Protein AF-A0A7J8R7Q1-F1 (afdb_monomer_lite)

InterPro domains:
  IPR034574 Succinate dehydrogenase subunit 6, mitochondrial [PTHR36708] (1-175)

pLDDT: mean 72.62, std 10.63, range [47.5, 90.56]

Structure (mmCIF, N/CA/C/O backbone):
data_AF-A0A7J8R7Q1-F1
#
_entry.id   AF-A0A7J8R7Q1-F1
#
loop_
_atom_site.group_PDB
_atom_site.id
_atom_site.type_symbol
_atom_site.label_atom_id
_atom_site.label_alt_id
_atom_site.label_comp_id
_atom_site.label_asym_id
_atom_site.label_entity_id
_atom_site.label_seq_id
_atom_site.pdbx_PDB_ins_code
_atom_site.Cartn_x
_atom_site.Cartn_y
_atom_site.Cartn_z
_atom_site.occupancy
_atom_site.B_iso_or_equiv
_atom_site.auth_seq_id
_atom_site.auth_comp_id
_atom_site.auth_asym_id
_atom_site.auth_atom_id
_atom_site.pdbx_PDB_model_num
ATOM 1 N N . MET A 1 1 ? -35.774 -43.348 8.602 1.00 51.72 1 MET A N 1
ATOM 2 C CA . MET A 1 1 ? -35.266 -42.886 9.917 1.00 51.72 1 MET A CA 1
ATOM 3 C C . MET A 1 1 ? -34.256 -41.726 9.792 1.00 51.72 1 MET A C 1
ATOM 5 O O . MET A 1 1 ? -33.633 -41.376 10.780 1.00 51.72 1 MET A O 1
ATOM 9 N N . GLU A 1 2 ? -34.136 -41.058 8.635 1.00 57.59 2 GLU A N 1
ATOM 10 C CA . GLU A 1 2 ? -33.086 -40.045 8.367 1.00 57.59 2 GLU A CA 1
ATOM 11 C C . GLU A 1 2 ? -33.438 -38.591 8.732 1.00 57.59 2 GLU A C 1
ATOM 13 O O . GLU A 1 2 ? -32.585 -37.707 8.655 1.00 57.59 2 GLU A O 1
ATOM 18 N N . ASP A 1 3 ? -34.674 -38.312 9.145 1.00 67.81 3 ASP A N 1
ATOM 19 C CA . ASP A 1 3 ? -35.161 -36.930 9.213 1.00 67.81 3 ASP A CA 1
ATOM 20 C C . ASP A 1 3 ? -34.765 -36.197 10.517 1.00 67.81 3 ASP A C 1
ATOM 22 O O . ASP A 1 3 ? -34.459 -35.006 10.492 1.00 67.81 3 ASP A O 1
ATOM 26 N N . SER A 1 4 ? -34.683 -36.884 11.669 1.00 70.69 4 SER A N 1
ATOM 27 C CA . SER A 1 4 ? -34.340 -36.208 12.939 1.00 70.69 4 SER A CA 1
ATOM 28 C C . SER A 1 4 ? -32.844 -35.896 13.079 1.00 70.69 4 SER A C 1
ATOM 30 O O . SER A 1 4 ? -32.490 -34.809 13.536 1.00 70.69 4 SER A O 1
ATOM 32 N N . SER A 1 5 ? -31.968 -36.812 12.648 1.00 77.00 5 SER A N 1
ATOM 33 C CA . SER A 1 5 ? -30.509 -36.646 12.731 1.00 77.00 5 SER A CA 1
ATOM 34 C C . SER A 1 5 ? -29.986 -35.602 11.741 1.00 77.00 5 SER A C 1
ATOM 36 O O . SER A 1 5 ? -29.078 -34.842 12.064 1.00 77.00 5 SER A O 1
ATOM 38 N N . SER A 1 6 ? -30.573 -35.523 10.544 1.00 79.19 6 SER A N 1
ATOM 39 C CA . SER A 1 6 ? -30.182 -34.526 9.540 1.00 79.19 6 SER A CA 1
ATOM 40 C C . SER A 1 6 ? -30.611 -33.119 9.962 1.00 79.19 6 SER A C 1
ATOM 42 O O . SER A 1 6 ? -29.835 -32.173 9.852 1.00 79.19 6 SER A O 1
ATOM 44 N N . LYS A 1 7 ? -31.816 -32.977 10.537 1.00 75.06 7 LYS A N 1
ATOM 45 C CA . LYS A 1 7 ? -32.300 -31.704 11.097 1.00 75.06 7 LYS A CA 1
ATOM 46 C C . LYS A 1 7 ? -31.445 -31.213 12.267 1.00 75.06 7 LYS A C 1
ATOM 48 O O . LYS A 1 7 ? -31.207 -30.011 12.362 1.00 75.06 7 LYS A O 1
ATOM 53 N N . SER A 1 8 ? -30.972 -32.102 13.146 1.00 82.62 8 SER A N 1
ATOM 54 C CA . SER A 1 8 ? -30.104 -31.704 14.264 1.00 82.62 8 SER A CA 1
ATOM 55 C C . SER A 1 8 ? -28.700 -31.307 13.799 1.00 82.62 8 SER A C 1
ATOM 57 O O . SER A 1 8 ? -28.178 -30.299 14.272 1.00 82.62 8 SER A O 1
ATOM 59 N N . PHE A 1 9 ? -28.127 -32.029 12.829 1.00 87.50 9 PHE A N 1
ATOM 60 C CA . PHE A 1 9 ? -26.830 -31.699 12.235 1.00 87.50 9 PHE A CA 1
ATOM 61 C C . PHE A 1 9 ? -26.856 -30.347 11.510 1.00 87.50 9 PHE A C 1
ATOM 63 O O . PHE A 1 9 ? -26.027 -29.491 11.797 1.00 87.50 9 PHE A O 1
ATOM 70 N N . LEU A 1 10 ? -27.848 -30.106 10.641 1.00 87.50 10 LEU A N 1
ATOM 71 C CA . LEU A 1 10 ? -27.980 -28.837 9.913 1.00 87.50 10 LEU A CA 1
ATOM 72 C C . LEU A 1 10 ? -28.167 -27.644 10.850 1.00 87.50 10 LEU A C 1
ATOM 74 O O . LEU A 1 10 ? -27.604 -26.579 10.616 1.00 87.50 10 LEU A O 1
ATOM 78 N N . ARG A 1 11 ? -28.940 -27.821 11.924 1.00 88.75 11 ARG A N 1
ATOM 79 C CA . ARG A 1 11 ? -29.175 -26.768 12.914 1.00 88.75 11 ARG A CA 1
ATOM 80 C C . ARG A 1 11 ? -27.900 -26.435 13.684 1.00 88.75 11 ARG A C 1
ATOM 82 O O . ARG A 1 11 ? -27.566 -25.263 13.795 1.00 88.75 11 ARG A O 1
ATOM 89 N N . LYS A 1 12 ? -27.146 -27.455 14.101 1.00 90.56 12 LYS A N 1
ATOM 90 C CA . LYS A 1 12 ? -25.839 -27.277 14.742 1.00 90.56 12 LYS A CA 1
ATOM 91 C C . LYS A 1 12 ? -24.834 -26.588 13.811 1.00 90.56 12 LYS A C 1
ATOM 93 O O . LYS A 1 12 ? -24.205 -25.619 14.215 1.00 90.56 12 LYS A O 1
ATOM 98 N N . GLN A 1 13 ? -24.740 -27.025 12.555 1.00 86.44 13 GLN A N 1
ATOM 99 C CA . GLN A 1 13 ? -23.831 -26.429 11.573 1.00 86.44 13 GLN A CA 1
ATOM 100 C C . GLN A 1 13 ? -24.199 -24.973 11.254 1.00 86.44 13 GLN A C 1
ATOM 102 O O . GLN A 1 13 ? -23.323 -24.138 11.052 1.00 86.44 13 GLN A O 1
ATOM 107 N N . TRP A 1 14 ? -25.497 -24.661 11.225 1.00 88.00 14 TRP A N 1
ATOM 108 C CA . TRP A 1 14 ? -26.000 -23.302 11.039 1.00 88.00 14 TRP A CA 1
ATOM 109 C C . TRP A 1 14 ? -25.725 -22.403 12.249 1.00 88.00 14 TRP A C 1
ATOM 111 O O . TRP A 1 14 ? -25.421 -21.224 12.076 1.00 88.00 14 TRP A O 1
ATOM 121 N N . ASP A 1 15 ? -25.810 -22.941 13.465 1.00 90.38 15 ASP A N 1
ATOM 122 C CA . ASP A 1 15 ? -25.475 -22.218 14.693 1.00 90.38 15 ASP A CA 1
ATOM 123 C C . ASP A 1 15 ? -23.968 -21.907 14.768 1.00 90.38 15 ASP A C 1
ATOM 125 O O . ASP A 1 15 ? -23.608 -20.746 14.950 1.00 90.38 15 ASP A O 1
ATOM 129 N N . GLU A 1 16 ? -23.099 -22.882 14.476 1.00 87.75 16 GLU A N 1
ATOM 130 C CA . GLU A 1 16 ? -21.640 -22.683 14.381 1.00 87.75 16 GLU A CA 1
ATOM 131 C C . GLU A 1 16 ? -21.256 -21.700 13.261 1.00 87.75 16 GLU A C 1
ATOM 133 O O . GLU A 1 16 ? -20.371 -20.863 13.430 1.00 87.75 16 GLU A O 1
ATOM 138 N N . TYR A 1 17 ? -21.944 -21.756 12.115 1.00 78.38 17 TYR A N 1
ATOM 139 C CA . TYR A 1 17 ? -21.741 -20.807 11.019 1.00 78.38 17 TYR A CA 1
ATOM 140 C C . TYR A 1 17 ? -22.117 -19.384 11.444 1.00 78.38 17 TYR A C 1
ATOM 142 O O . TYR A 1 17 ? -21.358 -18.447 11.204 1.00 78.38 17 TYR A O 1
ATOM 150 N N . LYS A 1 18 ? -23.259 -19.200 12.117 1.00 81.56 18 LYS A N 1
ATOM 151 C CA . LYS A 1 18 ? -23.656 -17.882 12.629 1.00 81.56 18 LYS A CA 1
ATOM 152 C C . LYS A 1 18 ? -22.648 -17.338 13.639 1.00 81.56 18 LYS A C 1
ATOM 154 O O . LYS A 1 18 ? -22.303 -16.169 13.524 1.00 81.56 18 LYS A O 1
ATOM 159 N N . GLU A 1 19 ? -22.159 -18.155 14.572 1.00 82.06 19 GLU A N 1
ATOM 160 C CA . GLU A 1 19 ? -21.123 -17.736 15.529 1.00 82.06 19 GLU A CA 1
ATOM 161 C C . GLU A 1 19 ? -19.814 -17.365 14.826 1.00 82.06 19 GLU A C 1
ATOM 163 O O . GLU A 1 19 ? -19.257 -16.305 15.097 1.00 82.06 19 GLU A O 1
ATOM 168 N N . PHE A 1 20 ? -19.371 -18.168 13.853 1.00 78.44 20 PHE A N 1
ATOM 169 C CA . PHE A 1 20 ? -18.173 -17.886 13.061 1.00 78.44 20 PHE A CA 1
ATOM 170 C C . PHE A 1 20 ? -18.250 -16.533 12.340 1.00 78.44 20 PHE A C 1
ATOM 172 O O . PHE A 1 20 ? -17.288 -15.764 12.346 1.00 78.44 20 PHE A O 1
ATOM 179 N N . TRP A 1 21 ? -19.392 -16.216 11.721 1.00 73.81 21 TRP A N 1
ATOM 180 C CA . TRP A 1 21 ? -19.571 -14.934 11.034 1.00 73.81 21 TRP A CA 1
ATOM 181 C C . TRP A 1 21 ? -19.841 -13.771 11.996 1.00 73.81 21 TRP A C 1
ATOM 183 O O . TRP A 1 21 ? -19.415 -12.656 11.698 1.00 73.81 21 TRP A O 1
ATOM 193 N N . ALA A 1 22 ? -20.483 -14.007 13.143 1.00 75.12 22 ALA A N 1
ATOM 194 C CA . ALA A 1 22 ? -20.696 -12.990 14.175 1.00 75.12 22 ALA A CA 1
ATOM 195 C C . ALA A 1 22 ? -19.375 -12.553 14.830 1.00 75.12 22 ALA A C 1
ATOM 197 O O . ALA A 1 22 ? -19.123 -11.357 14.947 1.00 75.12 22 ALA A O 1
ATOM 198 N N . ASP A 1 23 ? -18.494 -13.502 15.160 1.00 71.81 23 ASP A N 1
ATOM 199 C CA . ASP A 1 23 ? -17.169 -13.223 15.732 1.00 71.81 23 ASP A CA 1
ATOM 200 C C . ASP A 1 23 ? -16.254 -12.495 14.724 1.00 71.81 23 ASP A C 1
ATOM 202 O O . ASP A 1 23 ? -15.459 -11.624 15.076 1.00 71.81 23 ASP A O 1
ATOM 206 N N . ARG A 1 24 ? -16.413 -12.788 13.424 1.00 68.00 24 ARG A N 1
ATOM 207 C CA . ARG A 1 24 ? -15.662 -12.141 12.332 1.00 68.00 24 ARG A CA 1
ATOM 208 C C . ARG A 1 24 ? -16.171 -10.734 11.993 1.00 68.00 24 ARG A C 1
ATOM 210 O O . ARG A 1 24 ? -15.395 -9.921 11.491 1.00 68.00 24 ARG A O 1
ATOM 217 N N . PHE A 1 25 ? -17.453 -10.453 12.237 1.00 66.44 25 PHE A N 1
ATOM 218 C CA . PHE A 1 25 ? -18.099 -9.176 11.927 1.00 66.44 25 PHE A CA 1
ATOM 219 C C . PHE A 1 25 ? -18.931 -8.655 13.111 1.00 66.44 25 PHE A C 1
ATOM 221 O O . PHE A 1 25 ? -20.153 -8.540 12.995 1.00 66.44 25 PHE A O 1
ATOM 228 N N . PRO A 1 26 ? -18.297 -8.215 14.215 1.00 67.12 26 PRO A N 1
ATOM 229 C CA . PRO A 1 26 ? -18.993 -7.631 15.367 1.00 67.12 26 PRO A CA 1
ATOM 230 C C . PRO A 1 26 ? -19.465 -6.188 15.105 1.00 67.12 26 PRO A C 1
ATOM 232 O O . PRO A 1 26 ? -19.593 -5.381 16.027 1.00 67.12 26 PRO A O 1
ATOM 235 N N . PHE A 1 27 ? -19.693 -5.815 13.839 1.00 66.19 27 PHE A N 1
ATOM 236 C CA . PHE A 1 27 ? -19.989 -4.438 13.443 1.00 66.19 27 PHE A CA 1
ATOM 237 C C . PHE A 1 27 ? -21.218 -3.904 14.187 1.00 66.19 27 PHE A C 1
ATOM 239 O O . PHE A 1 27 ? -21.214 -2.770 14.656 1.00 66.19 27 PHE A O 1
ATOM 246 N N . THR A 1 28 ? -22.252 -4.726 14.366 1.00 64.31 28 THR A N 1
ATOM 247 C CA . THR A 1 28 ? -23.462 -4.312 15.079 1.00 64.31 28 THR A CA 1
ATOM 248 C C . THR A 1 28 ? -23.184 -4.008 16.542 1.00 64.31 28 THR A C 1
ATOM 250 O O . THR A 1 28 ? -23.659 -2.992 17.034 1.00 64.31 28 THR A O 1
ATOM 253 N N . ASP A 1 29 ? -22.380 -4.821 17.226 1.00 68.88 29 ASP A N 1
ATOM 254 C CA . ASP A 1 29 ? -22.141 -4.672 18.663 1.00 68.88 29 ASP A CA 1
ATOM 255 C C . ASP A 1 29 ? -21.264 -3.455 18.960 1.00 68.88 29 ASP A C 1
ATOM 257 O O . ASP A 1 29 ? -21.581 -2.667 19.852 1.00 68.88 29 ASP A O 1
ATOM 261 N N . VAL A 1 30 ? -20.223 -3.231 18.152 1.00 71.06 30 VAL A N 1
ATOM 262 C CA . VAL A 1 30 ? -19.338 -2.065 18.287 1.00 71.06 30 VAL A CA 1
ATOM 263 C C . VAL A 1 30 ? -20.061 -0.767 17.907 1.00 71.06 30 VAL A C 1
ATOM 265 O O . VAL A 1 30 ? -19.940 0.230 18.621 1.00 71.06 30 VAL A O 1
ATOM 268 N N . TYR A 1 31 ? -20.852 -0.757 16.823 1.00 67.06 31 TYR A N 1
ATOM 269 C CA . TYR A 1 31 ? -21.538 0.460 16.370 1.00 67.06 31 TYR A CA 1
ATOM 270 C C . TYR A 1 31 ? -22.873 0.738 17.061 1.00 67.06 31 TYR A C 1
ATOM 272 O O . TYR A 1 31 ? -23.314 1.888 17.047 1.00 67.06 31 TYR A O 1
ATOM 280 N N . SER A 1 32 ? -23.508 -0.248 17.702 1.00 72.81 32 SER A N 1
ATOM 281 C CA . SER A 1 32 ? -24.793 -0.069 18.402 1.00 72.81 32 SER A CA 1
ATOM 282 C C . SER A 1 32 ? -24.766 1.096 19.399 1.00 72.81 32 SER A C 1
ATOM 284 O O . SER A 1 32 ? -25.712 1.882 19.459 1.00 72.81 32 SER A O 1
ATOM 286 N N . ARG A 1 33 ? -23.639 1.279 20.104 1.00 71.00 33 ARG A N 1
ATOM 287 C CA . ARG A 1 33 ? -23.410 2.366 21.073 1.00 71.00 33 ARG A CA 1
ATOM 288 C C . ARG A 1 33 ? -23.420 3.767 20.445 1.00 71.00 33 ARG A C 1
ATOM 290 O O . ARG A 1 33 ? -23.670 4.755 21.139 1.00 71.00 33 ARG A O 1
ATOM 297 N N . TYR A 1 34 ? -23.132 3.865 19.151 1.00 69.94 34 TYR A N 1
ATOM 298 C CA . TYR A 1 34 ? -23.069 5.136 18.428 1.00 69.94 34 TYR A CA 1
ATOM 299 C C . TYR A 1 34 ? -24.300 5.363 17.541 1.00 69.94 34 TYR A C 1
ATOM 301 O O . TYR A 1 34 ? -24.734 6.502 17.407 1.00 69.94 34 TYR A O 1
ATOM 309 N N . ILE A 1 35 ? -24.891 4.301 16.980 1.00 70.06 35 ILE A N 1
ATOM 310 C CA . ILE A 1 35 ? -26.062 4.382 16.090 1.00 70.06 35 ILE A CA 1
ATOM 311 C C . ILE A 1 35 ? -27.371 4.555 16.883 1.00 70.06 35 ILE A C 1
ATOM 313 O O . ILE A 1 35 ? -28.278 5.235 16.417 1.00 70.06 35 ILE A O 1
ATOM 317 N N . GLY A 1 36 ? -27.479 3.982 18.087 1.00 66.50 36 GLY A N 1
ATOM 318 C CA . GLY A 1 36 ? -28.703 4.005 18.901 1.00 66.50 36 GLY A CA 1
ATOM 319 C C . GLY A 1 36 ? -28.843 5.189 19.868 1.00 66.50 36 GLY A C 1
ATOM 320 O O . GLY A 1 36 ? -29.518 5.048 20.884 1.00 66.50 36 GLY A O 1
ATOM 321 N N . ARG A 1 37 ? -28.165 6.322 19.637 1.00 67.44 37 ARG A N 1
ATOM 322 C CA . ARG A 1 37 ? -28.178 7.450 20.588 1.00 67.44 37 ARG A CA 1
ATOM 323 C C . ARG A 1 37 ? -29.431 8.320 20.460 1.00 67.44 37 ARG A C 1
ATOM 325 O O . ARG A 1 37 ? -29.779 8.755 19.370 1.00 67.44 37 ARG A O 1
ATOM 332 N N . GLU A 1 38 ? -30.014 8.665 21.609 1.00 69.69 38 GLU A N 1
ATOM 333 C CA . GLU A 1 38 ? -31.110 9.643 21.751 1.00 69.69 38 GLU A CA 1
ATOM 334 C C . GLU A 1 38 ? -30.684 11.074 21.362 1.00 69.69 38 GLU A C 1
ATOM 336 O O . GLU A 1 38 ? -31.498 11.861 20.885 1.00 69.69 38 GLU A O 1
ATOM 341 N N . GLN A 1 39 ? -29.399 11.417 21.535 1.00 68.00 39 GLN A N 1
ATOM 342 C CA . GLN A 1 39 ? -28.818 12.684 21.077 1.00 68.00 39 GLN A CA 1
ATOM 343 C C . GLN A 1 39 ? -27.749 12.410 20.008 1.00 68.00 39 GLN A C 1
ATOM 345 O O . GLN A 1 39 ? -26.760 11.728 20.308 1.00 68.00 39 GLN A O 1
ATOM 350 N N . PRO A 1 40 ? -27.919 12.913 18.771 1.00 69.44 40 PRO A N 1
ATOM 351 C CA . PRO A 1 40 ? -26.941 12.712 17.711 1.00 69.44 40 PRO A CA 1
ATOM 352 C C . PRO A 1 40 ? -25.629 13.425 18.056 1.00 69.44 40 PRO A C 1
ATOM 354 O O . PRO A 1 40 ? -25.629 14.565 18.522 1.00 69.44 40 PRO A O 1
ATOM 357 N N . LEU A 1 41 ? -24.501 12.749 17.823 1.00 68.56 41 LEU A N 1
ATOM 358 C CA . LEU A 1 41 ? -23.180 13.371 17.934 1.00 68.56 41 LEU A CA 1
ATOM 359 C C . LEU A 1 41 ? -23.071 14.532 16.926 1.00 68.56 41 LEU A C 1
ATOM 361 O O . LEU A 1 41 ? -23.588 14.409 15.810 1.00 68.56 41 LEU A O 1
ATOM 365 N N . PRO A 1 42 ? -22.398 15.644 17.277 1.00 79.12 42 PRO A N 1
ATOM 366 C CA . PRO A 1 42 ? -22.158 16.723 16.328 1.00 79.12 42 PRO A CA 1
ATOM 367 C C . PRO A 1 42 ? -21.326 16.205 15.150 1.00 79.12 42 PRO A C 1
ATOM 369 O O . PRO A 1 42 ? -20.439 15.363 15.323 1.00 79.12 42 PRO A O 1
ATOM 372 N N . SER A 1 43 ? -21.616 16.706 13.948 1.00 79.12 43 SER A N 1
ATOM 373 C CA . SER A 1 43 ? -20.859 16.361 12.744 1.00 79.12 43 SER A CA 1
ATOM 374 C C . SER A 1 43 ? -19.405 16.799 12.899 1.00 79.12 43 SER A C 1
ATOM 376 O O . SER A 1 43 ? -19.147 17.965 13.203 1.00 79.12 43 SER A O 1
ATOM 378 N N . TRP A 1 44 ? -18.463 15.888 12.672 1.00 78.75 44 TRP A N 1
ATOM 379 C CA . TRP A 1 44 ? -17.041 16.220 12.671 1.00 78.75 44 TRP A CA 1
ATOM 380 C C . TRP A 1 44 ? -16.667 17.082 11.458 1.00 78.75 44 TRP A C 1
ATOM 382 O O . TRP A 1 44 ? -17.269 16.980 10.386 1.00 78.75 44 TRP A O 1
ATOM 392 N N . SER A 1 45 ? -15.639 17.911 11.623 1.00 84.81 45 SER A N 1
ATOM 393 C CA . SER A 1 45 ? -15.026 18.705 10.556 1.00 84.81 45 SER A CA 1
ATOM 394 C C . SER A 1 45 ? -13.718 18.069 10.064 1.00 84.81 45 SER A C 1
ATOM 396 O O . SER A 1 45 ? -13.112 17.247 10.753 1.00 84.81 45 SER A O 1
ATOM 398 N N . GLU A 1 46 ? -13.229 18.458 8.882 1.00 84.12 46 GLU A N 1
ATOM 399 C CA . GLU A 1 46 ? -11.945 17.955 8.359 1.00 84.12 46 GLU A CA 1
ATOM 400 C C . GLU A 1 46 ? -10.756 18.278 9.280 1.00 84.12 46 GLU A C 1
ATOM 402 O O . GLU A 1 46 ? -9.799 17.504 9.356 1.00 84.12 46 GLU A O 1
ATOM 407 N N . SER A 1 47 ? -10.818 19.384 10.032 1.00 84.50 47 SER A N 1
ATOM 408 C CA . SER A 1 47 ? -9.806 19.698 11.045 1.00 84.50 47 SER A CA 1
ATOM 409 C C . SER A 1 47 ? -9.767 18.673 12.175 1.00 84.50 47 SER A C 1
ATOM 411 O O . SER A 1 47 ? -8.680 18.341 12.637 1.00 84.50 47 SER A O 1
ATOM 413 N N . ASP A 1 48 ? -10.913 18.117 12.574 1.00 83.50 48 ASP A N 1
ATOM 414 C CA . ASP A 1 48 ? -10.985 17.105 13.634 1.00 83.50 48 ASP A CA 1
ATOM 415 C C . ASP A 1 48 ? -10.379 15.776 13.186 1.00 83.50 48 ASP A C 1
ATOM 417 O O . ASP A 1 48 ? -9.671 15.113 13.944 1.00 83.50 48 ASP A O 1
ATOM 421 N N . VAL A 1 49 ? -10.608 15.415 11.921 1.00 81.81 49 VAL A N 1
ATOM 422 C CA . VAL A 1 49 ? -9.995 14.239 11.296 1.00 81.81 49 VAL A CA 1
ATOM 423 C C . VAL A 1 49 ? -8.476 14.407 11.223 1.00 81.81 49 VAL A C 1
ATOM 425 O O . VAL A 1 49 ? -7.738 13.484 11.562 1.00 81.81 49 VAL A O 1
ATOM 428 N N 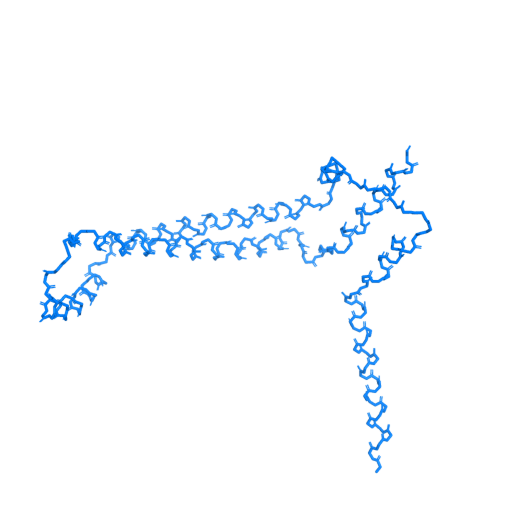. ASN A 1 50 ? -7.993 15.589 10.834 1.00 80.31 50 ASN A N 1
ATOM 429 C CA . ASN A 1 50 ? -6.559 15.875 10.774 1.00 80.31 50 ASN A CA 1
ATOM 430 C C . ASN A 1 50 ? -5.899 15.889 12.157 1.00 80.31 50 ASN A C 1
ATOM 432 O O . ASN A 1 50 ? -4.786 15.386 12.304 1.00 80.31 50 ASN A O 1
ATOM 436 N N . GLU A 1 51 ? -6.585 16.409 13.173 1.00 82.25 51 GLU A N 1
ATOM 437 C CA . GLU A 1 51 ? -6.119 16.370 14.558 1.00 82.25 51 GLU A CA 1
ATOM 438 C C . GLU A 1 51 ? -6.043 14.931 15.079 1.00 82.25 51 GLU A C 1
ATOM 440 O O . GLU A 1 51 ? -5.045 14.551 15.691 1.00 82.25 51 GLU A O 1
ATOM 445 N N . PHE A 1 52 ? -7.029 14.090 14.753 1.00 78.62 52 PHE A N 1
ATOM 446 C CA . PHE A 1 52 ? -6.987 12.671 15.089 1.00 78.62 52 PHE A CA 1
ATOM 447 C C . PHE A 1 52 ? -5.825 11.945 14.397 1.00 78.62 52 PHE A C 1
ATOM 449 O O . PHE A 1 52 ? -5.055 11.250 15.061 1.00 78.62 52 PHE A O 1
ATOM 456 N N . ILE A 1 53 ? -5.659 12.161 13.087 1.00 76.19 53 ILE A N 1
ATOM 457 C CA . ILE A 1 53 ? -4.564 11.612 12.271 1.00 76.19 53 ILE A CA 1
ATOM 458 C C . ILE A 1 53 ? -3.189 12.036 12.805 1.00 76.19 53 ILE A C 1
ATOM 460 O O . ILE A 1 53 ? -2.231 11.268 12.709 1.00 76.19 53 ILE A O 1
ATOM 464 N N . ALA A 1 54 ? -3.074 13.267 13.306 1.00 72.50 54 ALA A N 1
ATOM 465 C CA . ALA A 1 54 ? -1.857 13.768 13.929 1.00 72.50 54 ALA A CA 1
ATOM 466 C C . ALA A 1 54 ? -1.638 13.169 15.327 1.00 72.50 54 ALA A C 1
ATOM 468 O O . ALA A 1 54 ? -0.489 13.001 15.733 1.00 72.50 54 ALA A O 1
ATOM 469 N N . SER A 1 55 ? -2.722 12.852 16.045 1.00 67.88 55 SER A N 1
ATOM 470 C CA . SER A 1 55 ? -2.669 12.385 17.429 1.00 67.88 55 SER A CA 1
ATOM 471 C C . SER A 1 55 ? -2.248 10.922 17.588 1.00 67.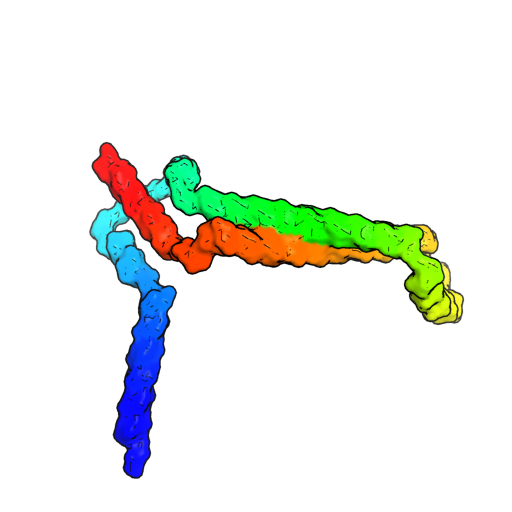88 55 SER A C 1
ATOM 473 O O . SER A 1 55 ? -1.433 10.695 18.474 1.00 67.88 55 SER A O 1
ATOM 475 N N . ASP A 1 56 ? -2.732 9.963 16.771 1.00 59.34 56 ASP A N 1
ATOM 476 C CA . ASP A 1 56 ? -2.215 8.572 16.704 1.00 59.34 56 ASP A CA 1
ATOM 477 C C . ASP A 1 56 ? -2.944 7.714 15.616 1.00 59.34 56 ASP A C 1
ATOM 479 O O . ASP A 1 56 ? -3.361 8.229 14.581 1.00 59.34 56 ASP A O 1
ATOM 483 N N . PRO A 1 57 ? -3.330 6.446 15.856 1.00 58.59 57 PRO A N 1
ATOM 484 C CA . PRO A 1 57 ? -2.700 5.143 15.545 1.00 58.59 57 PRO A CA 1
ATOM 485 C C . PRO A 1 57 ? -2.522 4.761 14.055 1.00 58.59 57 PRO A C 1
ATOM 487 O O . PRO A 1 57 ? -2.025 3.677 13.741 1.00 58.59 57 PRO A O 1
ATOM 490 N N . LEU A 1 58 ? -2.915 5.616 13.106 1.00 63.41 58 LEU A N 1
ATOM 491 C CA . LEU A 1 58 ? -2.770 5.344 11.663 1.00 63.41 58 LEU A CA 1
ATOM 492 C C . LEU A 1 58 ? -1.361 5.625 11.127 1.00 63.41 58 LEU A C 1
ATOM 494 O O . LEU A 1 58 ? -1.070 5.311 9.971 1.00 63.41 58 LEU A O 1
ATOM 498 N N . LYS A 1 59 ? -0.471 6.188 11.952 1.00 70.69 59 LYS A N 1
ATOM 499 C CA . LYS A 1 59 ? 0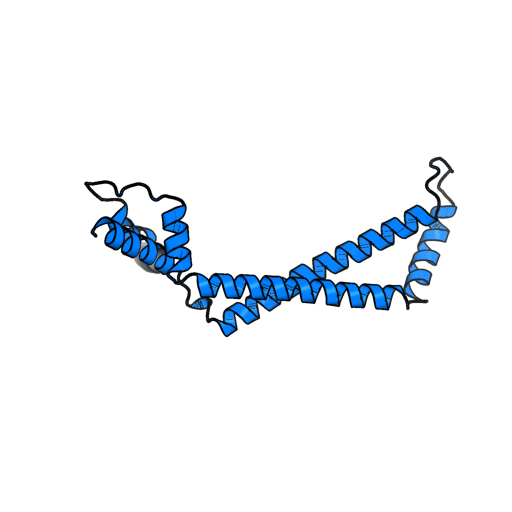.931 6.442 11.596 1.00 70.69 59 LYS A CA 1
ATOM 500 C C . LYS A 1 59 ? 1.610 5.177 11.071 1.00 70.69 59 LYS A C 1
ATOM 502 O O . LYS A 1 59 ? 2.229 5.219 10.016 1.00 70.69 59 LYS A O 1
ATOM 507 N N . THR A 1 60 ? 1.397 4.048 11.738 1.00 72.94 60 THR A N 1
ATOM 508 C CA . THR A 1 60 ? 1.916 2.738 11.332 1.00 72.94 60 THR A CA 1
ATOM 509 C C . THR A 1 60 ? 1.397 2.298 9.961 1.00 72.94 60 THR A C 1
ATOM 511 O O . THR A 1 60 ? 2.171 1.885 9.102 1.00 72.94 60 THR A O 1
ATOM 514 N N . ALA A 1 61 ? 0.092 2.445 9.713 1.00 72.62 61 ALA A N 1
ATOM 515 C CA . ALA A 1 61 ? -0.504 2.133 8.414 1.00 72.62 61 ALA A CA 1
ATOM 516 C C . ALA A 1 61 ? 0.012 3.067 7.303 1.00 72.62 61 ALA A C 1
ATOM 518 O O . ALA A 1 61 ? 0.229 2.645 6.169 1.00 72.62 61 ALA A O 1
ATOM 519 N N . ARG A 1 62 ? 0.263 4.338 7.632 1.00 76.06 62 ARG A N 1
ATOM 520 C CA . ARG A 1 62 ? 0.845 5.322 6.715 1.00 76.06 62 ARG A CA 1
ATOM 521 C C . ARG A 1 62 ? 2.313 5.024 6.403 1.00 76.06 62 ARG A C 1
ATOM 523 O O . ARG A 1 62 ? 2.715 5.125 5.249 1.00 76.06 62 ARG A O 1
ATOM 530 N N . GLU A 1 63 ? 3.105 4.633 7.396 1.00 81.38 63 GLU A N 1
ATOM 531 C CA . GLU A 1 63 ? 4.493 4.200 7.201 1.00 81.38 63 GLU A CA 1
ATOM 532 C C . GLU A 1 63 ? 4.565 2.932 6.340 1.00 81.38 63 GLU A C 1
ATOM 534 O O . GLU A 1 63 ? 5.356 2.873 5.400 1.00 81.38 63 GLU A O 1
ATOM 539 N N . ALA A 1 64 ? 3.663 1.977 6.569 1.00 79.25 64 ALA A N 1
ATOM 540 C CA . ALA A 1 64 ? 3.512 0.788 5.737 1.00 79.25 64 ALA A CA 1
ATOM 541 C C . ALA A 1 64 ? 3.166 1.122 4.277 1.00 79.25 64 ALA A C 1
ATOM 543 O O . ALA A 1 64 ? 3.777 0.587 3.349 1.00 79.25 64 ALA A O 1
ATOM 544 N N . ALA A 1 65 ? 2.233 2.054 4.059 1.00 82.56 65 ALA A N 1
ATOM 545 C CA . ALA A 1 65 ? 1.886 2.529 2.722 1.00 82.56 65 ALA A CA 1
ATOM 546 C C . ALA A 1 65 ? 3.074 3.216 2.027 1.00 82.56 65 ALA A C 1
ATOM 548 O O . ALA A 1 65 ? 3.320 2.973 0.845 1.00 82.56 65 ALA A O 1
ATOM 549 N N . ASN A 1 66 ? 3.852 4.017 2.761 1.00 84.62 66 ASN A N 1
ATOM 550 C CA . ASN A 1 66 ? 5.071 4.629 2.234 1.00 84.62 66 ASN A CA 1
ATOM 551 C C . ASN A 1 66 ? 6.111 3.566 1.850 1.00 84.62 66 ASN A C 1
ATOM 553 O O . ASN A 1 66 ? 6.719 3.672 0.790 1.00 84.62 66 ASN A O 1
ATOM 557 N N . ILE A 1 67 ? 6.286 2.508 2.646 1.00 83.06 67 ILE A N 1
ATOM 558 C CA . ILE A 1 67 ? 7.194 1.394 2.323 1.00 83.06 67 ILE A CA 1
ATOM 559 C C . ILE A 1 67 ? 6.745 0.648 1.067 1.00 83.06 67 ILE A C 1
ATOM 561 O O . ILE A 1 67 ? 7.576 0.355 0.210 1.00 83.06 67 ILE A O 1
ATOM 565 N N . ALA A 1 68 ? 5.446 0.387 0.906 1.00 79.69 68 ALA A N 1
ATOM 566 C CA . ALA A 1 68 ? 4.915 -0.213 -0.316 1.00 79.69 68 ALA A CA 1
ATOM 567 C C . ALA A 1 68 ? 5.127 0.686 -1.545 1.00 79.69 68 ALA A C 1
ATOM 569 O O . ALA A 1 68 ? 5.491 0.200 -2.618 1.00 79.69 68 ALA A O 1
ATOM 570 N N . LEU A 1 69 ? 4.969 2.002 -1.381 1.00 86.06 69 LEU A N 1
ATOM 571 C CA . LEU A 1 69 ? 5.259 2.984 -2.422 1.00 86.06 69 LEU A CA 1
ATOM 572 C C . LEU A 1 69 ? 6.748 2.984 -2.805 1.00 86.06 69 LEU A C 1
ATOM 574 O O . LEU A 1 69 ? 7.073 2.940 -3.993 1.00 86.06 69 LEU A O 1
ATOM 578 N N . TYR A 1 70 ? 7.657 2.973 -1.826 1.00 85.00 70 TYR A N 1
ATOM 579 C CA . TYR A 1 70 ? 9.095 2.852 -2.082 1.00 85.00 70 TYR A CA 1
ATOM 580 C C . TYR A 1 70 ? 9.443 1.514 -2.743 1.00 85.00 70 TYR A C 1
ATOM 582 O O . TYR A 1 70 ? 10.218 1.493 -3.698 1.00 85.00 70 TYR A O 1
ATOM 590 N N . GLY A 1 71 ? 8.832 0.413 -2.297 1.00 82.56 71 GLY A N 1
ATOM 591 C CA . GLY A 1 71 ? 8.977 -0.908 -2.906 1.00 82.56 71 GLY A CA 1
ATOM 592 C C . GLY A 1 71 ? 8.569 -0.901 -4.376 1.00 82.56 71 GLY A C 1
ATOM 593 O O . GLY A 1 71 ? 9.324 -1.370 -5.225 1.00 82.56 71 GLY A O 1
ATOM 594 N N . SER A 1 72 ? 7.428 -0.285 -4.695 1.00 81.75 72 SER A N 1
ATOM 595 C CA . SER A 1 72 ? 6.950 -0.079 -6.067 1.00 81.75 72 SER A CA 1
ATOM 596 C C . SER A 1 72 ? 7.943 0.721 -6.911 1.00 81.75 72 SER A C 1
ATOM 598 O O . SER A 1 72 ? 8.347 0.268 -7.982 1.00 81.75 72 SER A O 1
ATOM 600 N N . ALA A 1 73 ? 8.415 1.866 -6.413 1.00 88.12 73 ALA A N 1
ATOM 601 C CA . ALA A 1 73 ? 9.381 2.696 -7.129 1.00 88.12 73 ALA A CA 1
ATOM 602 C C . ALA A 1 73 ? 10.695 1.943 -7.408 1.00 88.12 73 ALA A C 1
ATOM 604 O O . ALA A 1 73 ? 11.192 1.951 -8.536 1.00 88.12 73 ALA A O 1
ATOM 605 N N . ILE A 1 74 ? 11.231 1.235 -6.408 1.00 88.00 74 ILE A N 1
ATOM 606 C CA . ILE A 1 74 ? 12.447 0.422 -6.543 1.00 88.00 74 ILE A CA 1
ATOM 607 C C . ILE A 1 74 ? 12.226 -0.723 -7.536 1.00 88.00 74 ILE A C 1
ATOM 609 O O . ILE A 1 74 ? 13.071 -0.948 -8.404 1.00 88.00 74 ILE A O 1
ATOM 613 N N . GLY A 1 75 ? 11.095 -1.426 -7.452 1.00 79.50 75 GLY A N 1
ATOM 614 C CA . GLY A 1 75 ? 10.746 -2.513 -8.365 1.00 79.50 75 GLY A CA 1
ATOM 615 C C . GLY A 1 75 ? 10.604 -2.033 -9.809 1.00 79.50 75 GLY A C 1
ATOM 616 O O . GLY A 1 75 ? 11.141 -2.663 -10.724 1.00 79.50 75 GLY A O 1
ATOM 617 N N . ALA A 1 76 ? 9.965 -0.880 -10.017 1.00 84.12 76 ALA A N 1
ATOM 618 C CA . ALA A 1 76 ? 9.797 -0.250 -11.322 1.00 84.12 76 ALA A CA 1
ATOM 619 C C . ALA A 1 76 ? 11.146 0.146 -11.935 1.00 84.12 76 ALA A C 1
ATOM 621 O O . ALA A 1 76 ? 11.440 -0.225 -13.070 1.00 84.12 76 ALA A O 1
ATOM 622 N N . ILE A 1 77 ? 11.997 0.836 -11.168 1.00 85.88 77 ILE A N 1
ATOM 623 C CA . ILE A 1 77 ? 13.326 1.269 -11.622 1.00 85.88 77 ILE A CA 1
ATOM 624 C C . ILE A 1 77 ? 14.225 0.063 -11.897 1.00 85.88 77 ILE A C 1
ATOM 626 O O . ILE A 1 77 ? 14.900 0.024 -12.923 1.00 85.88 77 ILE A O 1
ATOM 630 N N . THR A 1 78 ? 14.222 -0.940 -11.018 1.00 83.62 78 THR A N 1
ATOM 631 C CA . THR A 1 78 ? 15.055 -2.140 -11.177 1.00 83.62 78 THR A CA 1
ATOM 632 C C . THR A 1 78 ? 14.633 -2.926 -12.413 1.00 83.62 78 THR A C 1
ATOM 634 O O . THR A 1 78 ? 15.472 -3.261 -13.248 1.00 83.62 78 THR A O 1
ATOM 637 N N . THR A 1 79 ? 13.331 -3.158 -12.588 1.00 81.00 79 THR A N 1
ATOM 638 C CA . THR A 1 79 ? 12.798 -3.907 -13.736 1.00 81.00 79 THR A CA 1
ATOM 639 C C . THR A 1 79 ? 13.024 -3.153 -15.042 1.00 81.00 79 THR A C 1
ATOM 641 O O . THR A 1 79 ? 13.471 -3.743 -16.024 1.00 81.00 79 THR A O 1
ATOM 644 N N . ALA A 1 80 ? 12.815 -1.836 -15.054 1.00 77.62 80 ALA A N 1
ATOM 645 C CA . ALA A 1 80 ? 13.113 -1.005 -16.212 1.00 77.62 80 ALA A CA 1
ATOM 646 C C . ALA A 1 80 ? 14.615 -0.935 -16.522 1.00 77.62 80 ALA A C 1
ATOM 648 O O . ALA A 1 80 ? 15.001 -0.969 -17.687 1.00 77.62 80 ALA A O 1
ATOM 649 N N . GLY A 1 81 ? 15.475 -0.889 -15.503 1.00 80.06 81 GLY A N 1
ATOM 650 C CA . GLY A 1 81 ? 16.928 -0.923 -15.660 1.00 80.06 81 GLY A CA 1
ATOM 651 C C . GLY A 1 81 ? 17.414 -2.243 -16.261 1.00 80.06 81 GLY A C 1
ATOM 652 O O . GLY A 1 81 ? 18.250 -2.241 -17.167 1.00 80.06 81 GLY A O 1
ATOM 653 N N . PHE A 1 82 ? 16.841 -3.369 -15.825 1.00 74.81 82 PHE A N 1
ATOM 654 C CA . PHE A 1 82 ? 17.071 -4.677 -16.438 1.00 74.81 82 PHE A CA 1
ATOM 655 C C . PHE A 1 82 ? 16.554 -4.718 -17.882 1.00 74.81 82 PHE A C 1
ATOM 657 O O . PHE A 1 82 ? 17.318 -5.066 -18.780 1.00 74.81 82 PHE A O 1
ATOM 664 N N . ALA A 1 83 ? 15.318 -4.285 -18.140 1.00 72.94 83 ALA A N 1
ATOM 665 C CA . ALA A 1 83 ? 14.754 -4.219 -19.490 1.00 72.94 83 ALA A CA 1
ATOM 666 C C . ALA A 1 83 ? 15.591 -3.330 -20.430 1.00 72.94 83 ALA A C 1
ATOM 668 O O . ALA A 1 83 ? 15.832 -3.694 -21.578 1.00 72.94 83 ALA A O 1
ATOM 669 N N . TRP A 1 84 ? 16.120 -2.210 -19.934 1.00 73.19 84 TRP A N 1
ATOM 670 C CA . TRP A 1 84 ? 17.025 -1.323 -20.667 1.00 73.19 84 TRP A CA 1
ATOM 671 C C . TRP A 1 84 ? 18.387 -1.969 -20.949 1.00 73.19 84 TRP A C 1
ATOM 673 O O . TRP A 1 84 ? 18.899 -1.893 -22.068 1.00 73.19 84 TRP A O 1
ATOM 683 N N . LYS A 1 85 ? 18.981 -2.645 -19.957 1.00 73.94 85 LYS A N 1
ATOM 684 C CA . LYS A 1 85 ? 20.257 -3.358 -20.119 1.00 73.94 85 LYS A CA 1
ATOM 685 C C . LYS A 1 85 ? 20.136 -4.500 -21.134 1.00 73.94 85 LYS A C 1
ATOM 687 O O . LYS A 1 85 ? 21.002 -4.634 -21.996 1.00 73.94 85 LYS A O 1
ATOM 692 N N . TYR A 1 86 ? 19.048 -5.268 -21.077 1.00 63.38 86 TYR A N 1
ATOM 693 C CA . TYR A 1 86 ? 18.760 -6.348 -22.026 1.00 63.38 86 TYR A CA 1
ATOM 694 C C . TYR A 1 86 ? 18.272 -5.837 -23.391 1.00 63.38 86 TYR A C 1
ATOM 696 O O . TYR A 1 86 ? 18.519 -6.484 -24.403 1.00 63.38 86 TYR A O 1
ATOM 704 N N . SER A 1 87 ? 17.690 -4.636 -23.460 1.00 63.84 87 SER A N 1
ATOM 705 C CA . SER A 1 87 ? 17.422 -3.942 -24.725 1.00 63.84 87 SER A CA 1
ATOM 706 C C . SER A 1 87 ? 18.704 -3.578 -25.476 1.00 63.84 87 SER A C 1
ATOM 708 O O . SER A 1 87 ? 18.718 -3.620 -26.705 1.00 63.84 87 SER A O 1
ATOM 710 N N . LYS A 1 88 ? 19.773 -3.206 -24.762 1.00 60.97 88 LYS A N 1
ATOM 711 C CA . LYS A 1 88 ? 21.051 -2.819 -25.376 1.00 60.97 88 LYS A CA 1
ATOM 712 C C . LYS A 1 88 ? 21.931 -4.008 -25.779 1.00 60.97 88 LYS A C 1
ATOM 714 O O . LYS A 1 88 ? 22.879 -3.809 -26.532 1.00 60.97 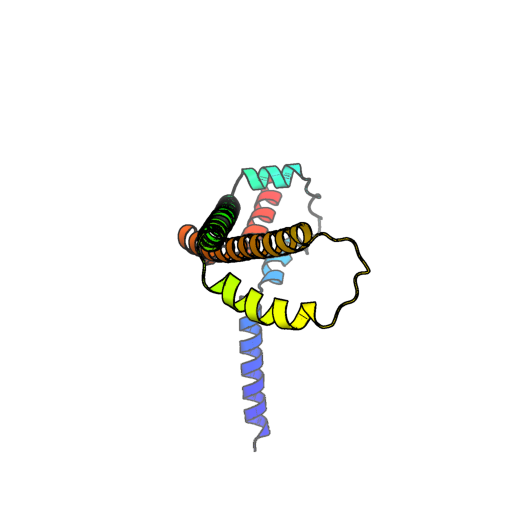88 LYS A O 1
ATOM 719 N N . SER A 1 89 ? 21.629 -5.225 -25.320 1.00 55.59 89 SER A N 1
ATOM 720 C CA . SER A 1 89 ? 22.405 -6.433 -25.622 1.00 55.59 89 SER A CA 1
ATOM 721 C C . SER A 1 89 ? 21.497 -7.634 -25.903 1.00 55.59 89 SER A C 1
ATOM 723 O O . SER A 1 89 ? 21.292 -8.452 -25.016 1.00 55.59 89 SER A O 1
ATOM 725 N N . LEU A 1 90 ? 21.003 -7.785 -27.141 1.00 49.44 90 LEU A N 1
ATOM 726 C CA . LEU A 1 90 ? 20.513 -9.072 -27.664 1.00 49.44 90 LEU A CA 1
ATOM 727 C C . LEU A 1 90 ? 20.576 -9.123 -29.207 1.00 49.44 90 LEU A C 1
ATOM 729 O O . LEU A 1 90 ? 19.581 -8.937 -29.905 1.00 49.44 90 LEU A O 1
ATOM 733 N N . HIS A 1 91 ? 21.745 -9.478 -29.748 1.00 47.72 91 HIS A N 1
ATOM 734 C CA . HIS A 1 91 ? 21.920 -9.910 -31.147 1.00 47.72 91 HIS A CA 1
ATOM 735 C C . HIS A 1 91 ? 20.993 -11.098 -31.539 1.00 47.72 91 HIS A C 1
ATOM 737 O O . HIS A 1 91 ? 20.924 -11.435 -32.711 1.00 47.72 91 HIS A O 1
ATOM 743 N N . GLY A 1 92 ? 20.273 -11.738 -30.596 1.00 53.50 92 GLY A N 1
ATOM 744 C CA . GLY A 1 92 ? 19.470 -12.955 -30.827 1.00 53.50 92 GLY A CA 1
ATOM 745 C C . GLY A 1 92 ? 17.936 -12.812 -30.835 1.00 53.50 92 GLY A C 1
ATOM 746 O O . GLY A 1 92 ? 17.259 -13.601 -31.479 1.00 53.50 92 GLY A O 1
ATOM 747 N N . SER A 1 93 ? 17.349 -11.810 -30.182 1.00 57.16 93 SER A N 1
ATOM 748 C CA . SER A 1 93 ? 15.878 -11.663 -30.039 1.00 57.16 93 SER A CA 1
ATOM 749 C C . SER A 1 93 ? 15.310 -10.748 -31.112 1.00 57.16 93 SER A C 1
ATOM 751 O O . SER A 1 93 ? 14.240 -10.989 -31.668 1.00 57.16 93 SER A O 1
ATOM 753 N N . ILE A 1 94 ? 16.117 -9.761 -31.483 1.00 54.44 94 ILE A N 1
ATOM 754 C CA . ILE A 1 94 ? 15.893 -8.893 -32.625 1.00 54.44 94 ILE A CA 1
ATOM 755 C C . ILE A 1 94 ? 16.094 -9.673 -33.935 1.00 54.44 94 ILE A C 1
ATOM 757 O O . ILE A 1 94 ? 15.328 -9.463 -34.863 1.00 54.44 94 ILE A O 1
ATOM 761 N N . LEU A 1 95 ? 17.014 -10.645 -34.014 1.00 55.41 95 LEU A N 1
ATOM 762 C CA . LEU A 1 95 ? 17.163 -11.487 -35.214 1.00 55.41 95 LEU A CA 1
ATOM 763 C C . LEU A 1 95 ? 15.997 -12.475 -35.401 1.00 55.41 95 LEU A C 1
ATOM 765 O O . LEU A 1 95 ? 15.506 -12.614 -36.516 1.00 55.41 95 LEU A O 1
ATOM 769 N N . LEU A 1 96 ? 15.505 -13.106 -34.327 1.00 53.59 96 LEU A N 1
ATOM 770 C CA . LEU A 1 96 ? 14.373 -14.046 -34.381 1.00 53.59 96 LEU A CA 1
ATOM 771 C C . LEU A 1 96 ? 13.040 -13.363 -34.732 1.00 53.59 96 LEU A C 1
ATOM 773 O O . LEU A 1 96 ? 12.254 -13.907 -35.504 1.00 53.59 96 LEU A O 1
ATOM 777 N N . ILE A 1 97 ? 12.799 -12.153 -34.218 1.00 60.09 97 ILE A N 1
ATOM 778 C CA . ILE A 1 97 ? 11.565 -11.399 -34.490 1.00 60.09 97 ILE A CA 1
ATOM 779 C C . ILE A 1 97 ? 11.651 -10.660 -35.833 1.00 60.09 97 ILE A C 1
ATOM 781 O O . ILE A 1 97 ? 10.658 -10.606 -36.559 1.00 60.09 97 ILE A O 1
ATOM 785 N N . LEU A 1 98 ? 12.824 -10.143 -36.224 1.00 57.94 98 LEU A N 1
ATOM 786 C CA . LEU A 1 98 ? 12.993 -9.521 -37.539 1.00 57.94 98 LEU A CA 1
ATOM 787 C C . LEU A 1 98 ? 12.986 -10.551 -38.671 1.00 57.94 98 LEU A C 1
ATOM 789 O O . LEU A 1 98 ? 12.332 -10.282 -39.670 1.00 57.94 98 LEU A O 1
ATOM 793 N N . PHE A 1 99 ? 13.620 -11.720 -38.543 1.00 57.56 99 PHE A N 1
ATOM 794 C CA . PHE A 1 99 ? 13.646 -12.720 -39.624 1.00 57.56 99 PHE A CA 1
ATOM 795 C C . PHE A 1 99 ? 12.255 -13.306 -39.924 1.00 57.56 99 PHE A C 1
ATOM 797 O O . PHE A 1 99 ? 11.890 -13.456 -41.085 1.00 57.56 99 PHE A O 1
ATOM 804 N N . VAL A 1 100 ? 11.427 -13.549 -38.902 1.00 67.06 100 VAL A N 1
ATOM 805 C CA . VAL A 1 100 ? 10.069 -14.090 -39.100 1.00 67.06 100 VAL A CA 1
ATOM 806 C C . VAL A 1 100 ? 9.057 -13.000 -39.500 1.00 67.06 100 VAL A C 1
ATOM 808 O O . VAL A 1 100 ? 8.175 -13.257 -40.315 1.00 67.06 100 VAL A O 1
ATOM 811 N N . SER A 1 101 ? 9.194 -11.763 -39.005 1.00 56.94 101 SER A N 1
ATOM 812 C CA . SER A 1 101 ? 8.236 -10.677 -39.287 1.00 56.94 101 SER A CA 1
ATOM 813 C C . SER A 1 101 ? 8.540 -9.904 -40.579 1.00 56.94 101 SER A C 1
ATOM 815 O O . SER A 1 101 ? 7.631 -9.630 -41.362 1.00 56.94 101 SER A O 1
ATOM 817 N N . THR A 1 102 ? 9.809 -9.590 -40.879 1.00 56.28 102 THR A N 1
ATOM 818 C CA . THR A 1 102 ? 10.139 -8.844 -42.113 1.00 56.28 102 THR A CA 1
ATOM 819 C C . THR A 1 102 ? 9.954 -9.671 -43.379 1.00 56.28 102 THR A C 1
ATOM 821 O O . THR A 1 102 ? 9.501 -9.112 -44.375 1.00 56.28 102 THR A O 1
ATOM 824 N N . CYS A 1 103 ? 10.206 -10.983 -43.349 1.00 52.62 103 CYS A N 1
ATOM 825 C CA . CYS A 1 103 ? 9.970 -11.855 -44.503 1.00 52.62 103 CYS A CA 1
ATOM 826 C C . CYS A 1 103 ? 8.474 -12.052 -44.805 1.00 52.62 103 CYS A C 1
ATOM 828 O O . CYS A 1 103 ? 8.106 -12.230 -45.964 1.00 52.62 103 CYS A O 1
ATOM 830 N N . TRP A 1 104 ? 7.599 -11.967 -43.796 1.00 53.16 104 TRP A N 1
ATOM 831 C CA . TRP A 1 104 ? 6.157 -12.134 -43.993 1.00 53.16 104 TRP A CA 1
ATOM 832 C C . TRP A 1 104 ? 5.437 -10.810 -44.302 1.00 53.16 104 TRP A C 1
ATOM 834 O O . TRP A 1 104 ? 4.569 -10.771 -45.167 1.00 53.16 104 TRP A O 1
ATOM 844 N N . PHE A 1 105 ? 5.846 -9.694 -43.688 1.00 47.50 105 PHE A N 1
ATOM 845 C CA . PHE A 1 105 ? 5.159 -8.403 -43.842 1.00 47.50 105 PHE A CA 1
ATOM 846 C C . PHE A 1 105 ? 5.572 -7.609 -45.098 1.00 47.50 105 PHE A C 1
ATOM 848 O O . PHE A 1 105 ? 4.785 -6.819 -45.612 1.00 47.50 105 PHE A O 1
ATOM 855 N N . THR A 1 106 ? 6.780 -7.820 -45.641 1.00 54.62 106 THR A N 1
ATOM 856 C CA . THR A 1 106 ? 7.240 -7.109 -46.859 1.00 54.62 106 THR A CA 1
ATOM 857 C C . THR A 1 106 ? 6.697 -7.683 -48.166 1.00 54.62 106 THR A C 1
ATOM 859 O O . THR A 1 106 ? 6.784 -7.016 -49.192 1.00 54.62 106 THR A O 1
ATOM 862 N N . SER A 1 107 ? 6.108 -8.882 -48.151 1.00 54.91 107 SER A N 1
ATOM 863 C CA . SER A 1 107 ? 5.561 -9.499 -49.364 1.00 54.91 107 SER A CA 1
ATOM 864 C C . SER A 1 107 ? 4.092 -9.147 -49.642 1.00 54.91 107 SER A C 1
ATOM 866 O O . SER A 1 107 ? 3.621 -9.477 -50.725 1.00 54.91 107 SER A O 1
ATOM 868 N N . HIS A 1 108 ? 3.366 -8.496 -48.716 1.00 56.06 108 HIS A N 1
ATOM 869 C CA . HIS A 1 108 ? 1.896 -8.390 -48.806 1.00 56.06 108 HIS A CA 1
ATOM 870 C C . HIS A 1 108 ? 1.243 -7.043 -48.423 1.00 56.06 108 HIS A C 1
ATOM 872 O O . HIS A 1 108 ? 0.017 -6.958 -48.490 1.00 56.06 108 HIS A O 1
ATOM 878 N N . VAL A 1 109 ? 1.979 -5.980 -48.059 1.00 51.31 109 VAL A N 1
ATOM 879 C CA . VAL A 1 109 ? 1.350 -4.694 -47.667 1.00 51.31 109 VAL A CA 1
ATOM 880 C C . VAL A 1 109 ? 1.705 -3.555 -48.637 1.00 51.31 109 VAL A C 1
ATOM 882 O O . VAL A 1 109 ? 2.873 -3.172 -48.706 1.00 51.31 109 VAL A O 1
ATOM 885 N N . PRO A 1 110 ? 0.727 -2.993 -49.378 1.00 54.09 110 PRO A N 1
ATOM 886 C CA . PRO A 1 110 ? 0.941 -1.832 -50.235 1.00 54.09 110 PRO A CA 1
ATOM 887 C C . PRO A 1 110 ? 1.086 -0.529 -49.429 1.00 54.09 110 PRO A C 1
ATOM 889 O O . PRO A 1 110 ? 0.432 -0.307 -48.409 1.00 54.09 110 PRO A O 1
ATOM 892 N N . ASP A 1 111 ? 1.969 0.329 -49.931 1.00 55.09 111 ASP A N 1
ATOM 893 C CA . ASP A 1 111 ? 2.489 1.560 -49.332 1.00 55.09 111 ASP A CA 1
ATOM 894 C C . ASP A 1 111 ? 1.421 2.675 -49.283 1.00 55.09 111 ASP A C 1
ATOM 896 O O . ASP A 1 111 ? 1.220 3.406 -50.254 1.00 55.09 111 ASP A O 1
ATOM 900 N N . GLN A 1 112 ? 0.665 2.775 -48.182 1.00 52.25 112 GLN A N 1
ATOM 901 C CA . GLN A 1 112 ? -0.430 3.758 -48.057 1.00 52.25 112 GLN A CA 1
ATOM 902 C C . GLN A 1 112 ? -0.313 4.745 -46.891 1.00 52.25 112 GLN A C 1
ATOM 904 O O . GLN A 1 112 ? -1.059 5.718 -46.855 1.00 52.25 112 GLN A O 1
ATOM 909 N N . ILE A 1 113 ? 0.595 4.564 -45.930 1.00 56.19 113 ILE A N 1
ATOM 910 C CA . ILE A 1 113 ? 0.660 5.451 -44.758 1.00 56.19 113 ILE A CA 1
ATOM 911 C C . ILE A 1 113 ? 2.128 5.709 -44.426 1.00 56.19 113 ILE A C 1
ATOM 913 O O . ILE A 1 113 ? 2.836 4.803 -44.001 1.00 56.19 113 ILE A O 1
ATOM 917 N N . GLY A 1 114 ? 2.578 6.954 -44.617 1.00 56.50 114 GLY A N 1
ATOM 918 C CA . GLY A 1 114 ? 3.958 7.432 -44.438 1.00 56.50 114 GLY A CA 1
ATOM 919 C C . GLY A 1 114 ? 4.492 7.413 -42.997 1.00 56.50 114 GLY A C 1
ATOM 920 O O . GLY A 1 114 ? 5.182 8.342 -42.574 1.00 56.50 114 GLY A O 1
ATOM 921 N N . LEU A 1 115 ? 4.196 6.370 -42.221 1.00 58.56 115 LEU A N 1
ATOM 922 C CA . LEU A 1 115 ? 4.771 6.147 -40.904 1.00 58.56 115 LEU A CA 1
ATOM 923 C C . LEU A 1 115 ? 6.153 5.512 -41.082 1.00 58.56 115 LEU A C 1
ATOM 925 O O . LEU A 1 115 ? 6.306 4.305 -41.255 1.00 58.56 115 LEU A O 1
ATOM 929 N N . THR A 1 116 ? 7.179 6.363 -41.092 1.00 66.31 116 THR A N 1
ATOM 930 C CA . THR A 1 116 ? 8.566 5.936 -41.309 1.00 66.31 116 THR A CA 1
ATOM 931 C C . THR A 1 116 ? 8.956 4.788 -40.365 1.00 66.31 116 THR A C 1
ATOM 933 O O . THR A 1 116 ? 8.631 4.797 -39.178 1.00 66.31 116 THR A O 1
ATOM 936 N N . ARG A 1 117 ? 9.712 3.807 -40.878 1.00 59.00 117 ARG A N 1
ATOM 937 C CA . ARG A 1 117 ? 10.189 2.594 -40.171 1.00 59.00 117 ARG A CA 1
ATOM 938 C C . ARG A 1 117 ? 10.786 2.865 -38.770 1.00 59.00 117 ARG A C 1
ATOM 940 O O . ARG A 1 117 ? 10.747 2.000 -37.898 1.00 59.00 117 ARG A O 1
ATOM 947 N N . LYS A 1 118 ? 11.308 4.077 -38.537 1.00 62.41 118 LYS A N 1
ATOM 948 C CA . LYS A 1 118 ? 11.839 4.545 -37.246 1.00 62.41 118 LYS A CA 1
ATOM 949 C C . LYS A 1 118 ? 10.741 4.774 -36.199 1.00 62.41 118 LYS A C 1
ATOM 951 O O . LYS A 1 118 ? 10.907 4.344 -35.065 1.00 62.41 118 LYS A O 1
ATOM 956 N N . ALA A 1 119 ? 9.612 5.371 -36.582 1.00 68.25 119 ALA A N 1
ATOM 957 C CA . ALA A 1 119 ? 8.499 5.652 -35.674 1.00 68.25 119 ALA A CA 1
ATOM 958 C C . ALA A 1 119 ? 7.865 4.363 -35.121 1.00 68.25 119 ALA A C 1
ATOM 960 O O . ALA A 1 119 ? 7.580 4.277 -33.929 1.00 68.25 119 ALA A O 1
ATOM 961 N N . PHE A 1 120 ? 7.731 3.328 -35.957 1.00 68.38 120 PHE A N 1
ATOM 962 C CA . PHE A 1 120 ? 7.206 2.024 -35.534 1.00 68.38 120 PHE A CA 1
ATOM 963 C C . PHE A 1 120 ? 8.138 1.310 -34.540 1.00 68.38 120 PHE A C 1
ATOM 965 O O . PHE A 1 120 ? 7.690 0.789 -33.521 1.00 68.38 120 PHE A O 1
ATOM 972 N N . SER A 1 121 ? 9.454 1.357 -34.780 1.00 65.31 121 SER A N 1
ATOM 973 C CA . SER A 1 121 ? 10.445 0.799 -33.851 1.00 65.31 121 SER A CA 1
ATOM 974 C C . SER A 1 121 ? 10.462 1.529 -32.505 1.00 65.31 121 SER A C 1
ATOM 976 O O . SER A 1 121 ? 10.586 0.884 -31.466 1.00 65.31 121 SER A O 1
ATOM 978 N N . THR A 1 122 ? 10.335 2.859 -32.502 1.00 70.50 122 THR A N 1
ATOM 979 C CA . THR A 1 122 ? 10.265 3.650 -31.265 1.00 70.50 122 THR A CA 1
ATOM 980 C C . THR A 1 122 ? 8.989 3.349 -30.482 1.00 70.50 122 THR A C 1
ATOM 982 O O . THR A 1 122 ? 9.044 3.224 -29.263 1.00 70.50 122 THR A O 1
ATOM 985 N N . LEU A 1 123 ? 7.858 3.158 -31.165 1.00 72.75 123 LEU A N 1
ATOM 986 C CA . LEU A 1 123 ? 6.588 2.822 -30.525 1.00 72.75 123 LEU A CA 1
ATOM 987 C C . LEU A 1 123 ? 6.639 1.460 -29.813 1.00 72.75 123 LEU A C 1
ATOM 989 O O . LEU A 1 123 ? 6.257 1.367 -28.650 1.00 72.75 123 LEU A O 1
ATOM 993 N N . ILE A 1 124 ? 7.172 0.424 -30.468 1.00 73.62 124 ILE A N 1
ATOM 994 C CA . ILE A 1 124 ? 7.349 -0.908 -29.858 1.00 73.62 124 ILE A CA 1
ATOM 995 C C . ILE A 1 124 ? 8.260 -0.830 -28.630 1.00 73.62 124 ILE A C 1
ATOM 997 O O . ILE A 1 124 ? 7.986 -1.449 -27.601 1.00 73.62 124 ILE A O 1
ATOM 1001 N N . PHE A 1 125 ? 9.327 -0.037 -28.719 1.00 71.56 125 PHE A N 1
ATOM 1002 C CA . PHE A 1 125 ? 10.259 0.148 -27.617 1.00 71.56 125 PHE A CA 1
ATOM 1003 C C . PHE A 1 125 ? 9.615 0.849 -26.411 1.00 71.56 125 PHE A C 1
ATOM 1005 O O . PHE A 1 125 ? 9.804 0.419 -25.274 1.00 71.56 125 PHE A O 1
ATOM 1012 N N . LEU A 1 126 ? 8.804 1.883 -26.650 1.00 75.94 126 LEU A N 1
ATOM 1013 C CA . LEU A 1 126 ? 8.066 2.592 -25.602 1.00 75.94 126 LEU A CA 1
ATOM 1014 C C . LEU A 1 126 ? 7.011 1.705 -24.933 1.00 75.94 126 LEU A C 1
ATOM 1016 O O . LEU A 1 126 ? 6.857 1.763 -23.715 1.00 75.94 126 LEU A O 1
ATOM 1020 N N . LEU A 1 127 ? 6.333 0.846 -25.699 1.00 78.06 127 LEU A N 1
ATOM 1021 C CA . LEU A 1 127 ? 5.376 -0.122 -25.157 1.00 78.06 127 LEU A CA 1
ATOM 1022 C C . LEU A 1 127 ? 6.068 -1.171 -24.274 1.00 78.06 127 LEU A C 1
ATOM 1024 O O . LEU A 1 127 ? 5.614 -1.431 -23.161 1.00 78.06 127 LEU A O 1
ATOM 1028 N N . GLY A 1 128 ? 7.199 -1.727 -24.722 1.00 76.50 128 GLY A N 1
ATOM 1029 C CA . GLY A 1 128 ? 7.983 -2.685 -23.934 1.00 76.50 128 GLY A CA 1
ATOM 1030 C C . GLY A 1 128 ? 8.570 -2.073 -22.658 1.00 76.50 128 GLY A C 1
ATOM 1031 O O . GLY A 1 128 ? 8.506 -2.679 -21.585 1.00 76.50 128 GLY A O 1
ATOM 1032 N N . ALA A 1 129 ? 9.084 -0.844 -22.741 1.00 78.50 129 ALA A N 1
ATOM 1033 C CA . ALA A 1 129 ? 9.566 -0.109 -21.576 1.00 78.50 129 ALA A CA 1
ATOM 1034 C C . ALA A 1 129 ? 8.422 0.194 -20.594 1.00 78.50 129 ALA A C 1
ATOM 1036 O O . ALA A 1 129 ? 8.555 -0.084 -19.403 1.00 78.50 129 ALA A O 1
ATOM 1037 N N . GLY A 1 130 ? 7.279 0.682 -21.088 1.00 78.69 130 GLY A N 1
ATOM 1038 C CA . GLY A 1 130 ? 6.097 0.968 -20.272 1.00 78.69 130 GLY A CA 1
ATOM 1039 C C . GLY A 1 130 ? 5.597 -0.257 -19.502 1.00 78.69 130 GLY A C 1
ATOM 1040 O O . GLY A 1 130 ? 5.396 -0.180 -18.292 1.00 78.69 130 GLY A O 1
ATOM 1041 N N . LEU A 1 131 ? 5.494 -1.413 -20.166 1.00 83.31 131 LEU A N 1
ATOM 1042 C CA . LEU A 1 131 ? 5.116 -2.678 -19.522 1.00 83.31 131 LEU A CA 1
ATOM 1043 C C . LEU A 1 131 ? 6.116 -3.114 -18.442 1.00 83.31 131 LEU A C 1
ATOM 1045 O O . LEU A 1 131 ? 5.713 -3.635 -17.405 1.00 83.31 131 LEU A O 1
ATOM 1049 N N . SER A 1 132 ? 7.408 -2.860 -18.653 1.00 80.31 132 SER A N 1
ATOM 1050 C CA . SER A 1 132 ? 8.465 -3.198 -17.691 1.00 80.31 132 SER A CA 1
ATOM 1051 C C . SER A 1 132 ? 8.385 -2.342 -16.422 1.00 80.31 132 SER A C 1
ATOM 1053 O O . SER A 1 132 ? 8.541 -2.860 -15.317 1.00 80.31 132 SER A O 1
ATOM 1055 N N . PHE A 1 133 ? 8.092 -1.044 -16.562 1.00 81.69 133 PHE A N 1
ATOM 1056 C CA . PHE A 1 133 ? 7.862 -0.155 -15.420 1.00 81.69 133 PHE A CA 1
ATOM 1057 C C . PHE A 1 133 ? 6.618 -0.563 -14.629 1.00 81.69 133 PHE A C 1
ATOM 1059 O O . PHE A 1 133 ? 6.685 -0.656 -13.406 1.00 81.69 133 PHE A O 1
ATOM 1066 N N . VAL A 1 134 ? 5.505 -0.849 -15.314 1.00 84.12 134 VAL A N 1
ATOM 1067 C CA . VAL A 1 134 ? 4.255 -1.265 -14.658 1.00 84.12 134 VAL A CA 1
ATOM 1068 C C . VAL A 1 134 ? 4.427 -2.612 -13.954 1.00 84.12 134 VAL A C 1
ATOM 1070 O O . VAL A 1 134 ? 4.069 -2.737 -12.786 1.00 84.12 134 VAL A O 1
ATOM 1073 N N . GLY A 1 135 ? 5.029 -3.604 -14.614 1.00 84.25 135 GLY A N 1
ATOM 1074 C CA . GLY A 1 135 ? 5.281 -4.915 -14.011 1.00 84.25 135 GLY A CA 1
ATOM 1075 C C . GLY A 1 135 ? 6.195 -4.831 -12.787 1.00 84.25 135 GLY A C 1
ATOM 1076 O O . GLY A 1 135 ? 5.891 -5.411 -11.744 1.00 84.25 135 GLY A O 1
ATOM 1077 N N . GLY A 1 136 ? 7.271 -4.044 -12.878 1.00 80.31 136 GLY A N 1
ATOM 1078 C CA . GLY A 1 136 ? 8.170 -3.798 -11.754 1.00 80.31 136 GLY A CA 1
ATOM 1079 C C . GLY A 1 136 ? 7.502 -3.061 -10.593 1.00 80.31 136 GLY A C 1
ATOM 1080 O O . GLY A 1 136 ? 7.735 -3.413 -9.438 1.00 80.31 136 GLY A O 1
ATOM 1081 N N . ALA A 1 137 ? 6.643 -2.081 -10.888 1.00 82.00 137 ALA A N 1
ATOM 1082 C CA . ALA A 1 137 ? 5.872 -1.349 -9.886 1.00 82.00 137 ALA A CA 1
ATOM 1083 C C . ALA A 1 137 ? 4.918 -2.270 -9.115 1.00 82.00 137 ALA A C 1
ATOM 1085 O O . ALA A 1 137 ? 4.884 -2.239 -7.887 1.00 82.00 137 ALA A O 1
ATOM 1086 N N . VAL A 1 138 ? 4.176 -3.130 -9.822 1.00 87.31 138 VAL A N 1
ATOM 1087 C CA . VAL A 1 138 ? 3.243 -4.082 -9.200 1.00 87.31 138 VAL A CA 1
ATOM 1088 C C . VAL A 1 138 ? 3.994 -5.087 -8.326 1.00 87.31 138 VAL A C 1
ATOM 1090 O O . VAL A 1 138 ? 3.629 -5.286 -7.169 1.00 87.31 138 VAL A O 1
ATOM 1093 N N . PHE A 1 139 ? 5.079 -5.677 -8.834 1.00 85.00 139 PHE A N 1
ATOM 1094 C CA . PHE A 1 139 ? 5.880 -6.625 -8.058 1.00 85.00 139 PHE A CA 1
ATOM 1095 C C . PHE A 1 139 ? 6.496 -5.964 -6.814 1.00 85.00 139 PHE A C 1
ATOM 1097 O O . PHE A 1 139 ? 6.359 -6.469 -5.699 1.00 85.00 139 PHE A O 1
ATOM 1104 N N . GLY A 1 140 ? 7.097 -4.784 -6.983 1.00 79.62 140 GLY A N 1
ATOM 1105 C CA . GLY A 1 140 ? 7.658 -4.000 -5.886 1.00 79.62 140 GLY A CA 1
ATOM 1106 C C . GLY A 1 140 ? 6.621 -3.589 -4.837 1.00 79.62 140 GLY A C 1
ATOM 1107 O O . GLY A 1 140 ? 6.905 -3.645 -3.643 1.00 79.62 140 GLY A O 1
ATOM 1108 N N . TRP A 1 141 ? 5.401 -3.246 -5.263 1.00 79.50 141 TRP A N 1
ATOM 1109 C CA . TRP A 1 141 ? 4.278 -2.960 -4.369 1.00 79.50 141 TRP A CA 1
ATOM 1110 C C . TRP A 1 141 ? 3.898 -4.181 -3.527 1.00 79.50 141 TRP A C 1
ATOM 1112 O O . TRP A 1 141 ? 3.770 -4.067 -2.310 1.00 79.50 141 TRP A O 1
ATOM 1122 N N . THR A 1 142 ? 3.759 -5.358 -4.148 1.00 84.31 142 THR A N 1
ATOM 1123 C CA . THR A 1 142 ? 3.383 -6.592 -3.433 1.00 84.31 142 THR A CA 1
ATOM 1124 C C . THR A 1 142 ? 4.426 -7.010 -2.399 1.00 84.31 142 THR A C 1
ATOM 1126 O O . THR A 1 142 ? 4.078 -7.322 -1.263 1.00 84.31 142 THR A O 1
ATOM 1129 N N . PHE A 1 143 ? 5.711 -6.945 -2.751 1.00 80.62 143 PHE A N 1
ATOM 1130 C CA . PHE A 1 143 ? 6.791 -7.288 -1.829 1.00 80.62 143 PHE A CA 1
ATOM 1131 C C . PHE A 1 143 ? 6.969 -6.229 -0.730 1.00 80.62 143 PHE A C 1
ATOM 1133 O O . PHE A 1 143 ? 7.230 -6.563 0.423 1.00 80.62 143 PHE A O 1
ATOM 1140 N N . GLY A 1 144 ? 6.766 -4.949 -1.058 1.00 80.94 144 GLY A N 1
ATOM 1141 C CA . GLY A 1 144 ? 6.772 -3.858 -0.084 1.00 80.94 144 GLY A CA 1
ATOM 1142 C C . GLY A 1 144 ? 5.633 -3.964 0.933 1.00 80.94 144 GLY A C 1
ATOM 1143 O O . GLY A 1 144 ? 5.862 -3.735 2.117 1.00 80.94 144 GLY A O 1
ATOM 1144 N N . GLN A 1 145 ? 4.436 -4.375 0.499 1.00 78.62 145 GLN A N 1
ATOM 1145 C CA . GLN A 1 145 ? 3.315 -4.684 1.395 1.00 78.62 145 GLN A CA 1
ATOM 1146 C C . GLN A 1 145 ? 3.646 -5.846 2.339 1.00 78.62 145 GLN A C 1
ATOM 1148 O O . GLN A 1 145 ? 3.358 -5.748 3.526 1.00 78.62 145 GLN A O 1
ATOM 1153 N N . GLU A 1 146 ? 4.298 -6.908 1.856 1.00 76.31 146 GLU A N 1
ATOM 1154 C CA . GLU A 1 146 ? 4.688 -8.043 2.705 1.00 76.31 146 GLU A CA 1
ATOM 1155 C C . GLU A 1 146 ? 5.735 -7.645 3.757 1.00 76.31 146 GLU A C 1
ATOM 1157 O O . GLU A 1 146 ? 5.575 -7.944 4.941 1.00 76.31 146 GLU A O 1
ATOM 1162 N N . ILE A 1 147 ? 6.768 -6.895 3.354 1.00 79.19 147 ILE A N 1
ATOM 1163 C CA . ILE A 1 147 ? 7.771 -6.355 4.285 1.00 79.19 147 ILE A CA 1
ATOM 1164 C C . ILE A 1 147 ? 7.108 -5.445 5.315 1.00 79.19 147 ILE A C 1
ATOM 1166 O O . ILE A 1 147 ? 7.407 -5.549 6.502 1.00 79.19 147 ILE A O 1
ATOM 1170 N N . ALA A 1 148 ? 6.206 -4.564 4.885 1.00 77.94 148 ALA A N 1
ATOM 1171 C CA . ALA A 1 148 ? 5.498 -3.675 5.789 1.00 77.94 148 ALA A CA 1
ATOM 1172 C C . ALA A 1 148 ? 4.611 -4.459 6.770 1.00 77.94 148 ALA A C 1
ATOM 1174 O O . ALA A 1 148 ? 4.672 -4.208 7.974 1.00 77.94 148 ALA A O 1
ATOM 1175 N N . ASN A 1 149 ? 3.863 -5.454 6.279 1.00 78.25 149 ASN A N 1
ATOM 1176 C CA . ASN A 1 149 ? 3.042 -6.349 7.095 1.00 78.25 149 ASN A CA 1
ATOM 1177 C C . ASN A 1 149 ? 3.863 -7.060 8.172 1.00 78.25 149 ASN A C 1
ATOM 1179 O O . ASN A 1 149 ? 3.420 -7.129 9.321 1.00 78.25 149 ASN A O 1
ATOM 1183 N N . HIS A 1 150 ? 5.053 -7.551 7.822 1.00 75.62 150 HIS A N 1
ATOM 1184 C CA . HIS A 1 150 ? 5.958 -8.202 8.766 1.00 75.62 150 HIS A CA 1
ATOM 1185 C C . HIS A 1 150 ? 6.613 -7.214 9.741 1.00 75.62 150 HIS A C 1
ATOM 1187 O O . HIS A 1 150 ? 6.660 -7.487 10.939 1.00 75.62 150 HIS A O 1
ATOM 1193 N N . ALA A 1 151 ? 7.086 -6.063 9.258 1.00 77.31 151 ALA A N 1
ATOM 1194 C CA . ALA A 1 151 ? 7.817 -5.082 10.062 1.00 77.31 151 ALA A CA 1
ATOM 1195 C C . ALA A 1 151 ? 6.937 -4.401 11.119 1.00 77.31 151 ALA A C 1
ATOM 1197 O O . ALA A 1 151 ? 7.387 -4.151 12.234 1.00 77.31 151 ALA A O 1
ATOM 1198 N N . TYR A 1 152 ? 5.678 -4.129 10.780 1.00 73.56 152 TYR A N 1
ATOM 1199 C CA . TYR A 1 152 ? 4.754 -3.386 11.638 1.00 73.56 152 TYR A CA 1
ATOM 1200 C C . TYR A 1 152 ? 3.614 -4.238 12.196 1.00 73.56 152 TYR A C 1
ATOM 1202 O O . TYR A 1 152 ? 2.695 -3.708 12.818 1.00 73.56 152 TYR A O 1
ATOM 1210 N N . GLN A 1 153 ? 3.658 -5.554 11.970 1.00 73.81 153 GLN A N 1
ATOM 1211 C CA . GLN A 1 153 ? 2.633 -6.499 12.408 1.00 73.81 153 GLN A CA 1
ATOM 1212 C C . GLN A 1 153 ? 1.211 -6.061 12.017 1.00 73.81 153 GLN A C 1
ATOM 1214 O O . GLN A 1 153 ? 0.274 -6.202 12.806 1.00 73.81 153 GLN A O 1
ATOM 1219 N N . LEU A 1 154 ? 1.026 -5.536 10.797 1.00 64.31 154 LEU A N 1
ATOM 1220 C CA . LEU A 1 154 ? -0.279 -5.018 10.356 1.00 64.31 154 LEU A CA 1
ATOM 1221 C C . LEU A 1 154 ? -1.386 -6.084 10.365 1.00 64.31 154 LEU A C 1
ATOM 1223 O O . LEU A 1 154 ? -2.560 -5.738 10.386 1.00 64.31 154 LEU A O 1
ATOM 1227 N N . TYR A 1 155 ? -1.046 -7.373 10.435 1.00 57.34 155 TYR A N 1
ATOM 1228 C CA . TYR A 1 155 ? -2.010 -8.455 10.650 1.00 57.34 155 TYR A CA 1
ATOM 1229 C C . TYR A 1 155 ? -2.781 -8.350 11.980 1.00 57.34 155 TYR A C 1
ATOM 1231 O O . TYR A 1 155 ? -3.843 -8.953 12.114 1.00 57.34 155 TYR A O 1
ATOM 1239 N N . ARG A 1 156 ? -2.267 -7.604 12.968 1.00 60.22 156 ARG A N 1
ATOM 1240 C CA . ARG A 1 156 ? -2.980 -7.275 14.216 1.00 60.22 156 ARG A CA 1
ATOM 1241 C C . ARG A 1 156 ? -3.744 -5.956 14.156 1.00 60.22 156 ARG A C 1
ATOM 1243 O O . ARG A 1 156 ? -4.401 -5.598 15.133 1.00 60.22 156 ARG A O 1
ATOM 1250 N N . LEU A 1 157 ? -3.628 -5.212 13.061 1.00 65.25 157 LEU A N 1
ATOM 1251 C CA . LEU A 1 157 ? -4.256 -3.909 12.918 1.00 65.25 157 LEU A CA 1
ATOM 1252 C C . LEU A 1 157 ? -5.730 -4.125 12.577 1.00 65.25 157 LEU A C 1
ATOM 1254 O O . LEU A 1 157 ? -6.109 -4.336 11.429 1.00 65.25 157 LEU A O 1
ATOM 1258 N N . ASP A 1 158 ? -6.560 -4.121 13.612 1.00 67.00 158 ASP A N 1
ATOM 1259 C CA . ASP A 1 158 ? -8.000 -4.223 13.456 1.00 67.00 158 ASP A CA 1
ATOM 1260 C C . ASP A 1 158 ? -8.558 -2.863 13.016 1.00 67.00 158 ASP A C 1
ATOM 1262 O O . ASP A 1 158 ? -8.599 -1.891 13.778 1.00 67.00 158 ASP A O 1
ATOM 1266 N N . THR A 1 159 ? -8.970 -2.789 11.749 1.00 70.56 159 THR A N 1
ATOM 1267 C CA . THR A 1 159 ? -9.580 -1.595 11.153 1.00 70.56 159 THR A CA 1
ATOM 1268 C C . THR A 1 159 ? -10.837 -1.156 11.905 1.00 70.56 159 THR A C 1
ATOM 1270 O O . THR A 1 159 ? -11.106 0.042 11.986 1.00 70.56 159 THR A O 1
ATOM 1273 N N . MET A 1 160 ? -11.576 -2.097 12.507 1.00 66.81 160 MET A N 1
ATOM 1274 C CA . MET A 1 160 ? -12.756 -1.789 13.319 1.00 66.81 160 MET A CA 1
ATOM 1275 C C . MET A 1 160 ? -12.354 -1.228 14.680 1.00 66.81 160 MET A C 1
ATOM 1277 O O . MET A 1 160 ? -12.948 -0.254 15.138 1.00 66.81 160 MET A O 1
ATOM 1281 N N . ALA A 1 161 ? -11.296 -1.762 15.296 1.00 71.38 161 ALA A N 1
ATOM 1282 C CA . ALA A 1 161 ? -10.742 -1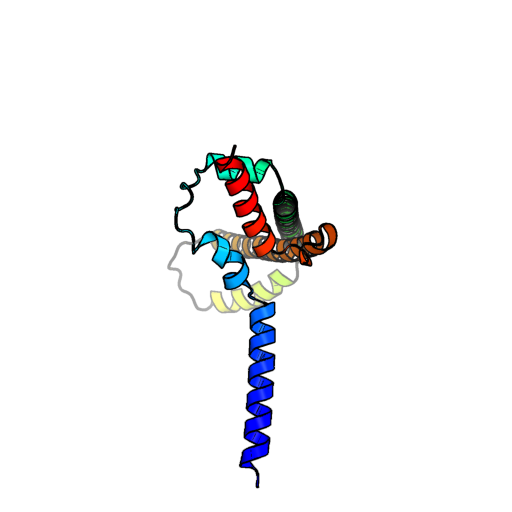.197 16.524 1.00 71.38 161 ALA A CA 1
ATOM 1283 C C . ALA A 1 161 ? -10.185 0.222 16.308 1.00 71.38 161 ALA A C 1
ATOM 1285 O O . ALA A 1 161 ? -10.316 1.077 17.185 1.00 71.38 161 ALA A O 1
ATOM 1286 N N . ALA A 1 162 ? -9.597 0.504 15.140 1.00 71.69 162 ALA A N 1
ATOM 1287 C CA . ALA A 1 162 ? -9.154 1.851 14.781 1.00 71.69 162 ALA A CA 1
ATOM 1288 C C . ALA A 1 162 ? -10.338 2.827 14.645 1.00 71.69 162 ALA A C 1
ATOM 1290 O O . ALA A 1 162 ? -10.270 3.943 15.164 1.00 71.69 162 ALA A O 1
ATOM 1291 N N . GLN A 1 163 ? -11.438 2.398 14.014 1.00 74.69 163 GLN A N 1
ATOM 1292 C CA . GLN A 1 163 ? -12.650 3.212 13.890 1.00 74.69 163 GLN A CA 1
ATOM 1293 C C . GLN A 1 163 ? -13.358 3.413 15.242 1.00 74.69 163 GLN A C 1
ATOM 1295 O O . GLN A 1 163 ? -13.796 4.521 15.543 1.00 74.69 163 GLN A O 1
ATOM 1300 N N . ALA A 1 164 ? -13.404 2.393 16.102 1.00 76.44 164 ALA A N 1
ATOM 1301 C CA . ALA A 1 164 ? -13.930 2.521 17.462 1.00 76.44 164 ALA A CA 1
ATOM 1302 C C . ALA A 1 164 ? -13.104 3.512 18.304 1.00 76.44 164 ALA A C 1
ATOM 1304 O O . ALA A 1 164 ? -13.667 4.392 18.951 1.00 76.44 164 ALA A O 1
ATOM 1305 N N . LYS A 1 165 ? -11.766 3.454 18.215 1.00 77.25 165 LYS A N 1
ATOM 1306 C CA . LYS A 1 165 ? -10.877 4.426 18.875 1.00 77.25 165 LYS A CA 1
ATOM 1307 C C . LYS A 1 165 ? -11.109 5.863 18.411 1.00 77.25 165 LYS A C 1
ATOM 1309 O O . LYS A 1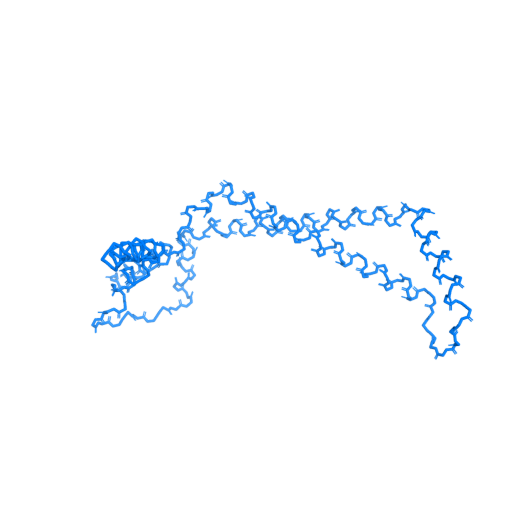 165 ? -10.980 6.775 19.225 1.00 77.25 165 LYS A O 1
ATOM 1314 N N . PHE A 1 166 ? -11.443 6.076 17.135 1.00 80.44 166 PHE A N 1
ATOM 1315 C CA . PHE A 1 166 ? -11.820 7.402 16.639 1.00 80.44 166 PHE A CA 1
ATOM 1316 C C . PHE A 1 166 ? -13.092 7.910 17.315 1.00 80.44 166 PHE A C 1
ATOM 1318 O O . PHE A 1 166 ? -13.111 9.032 17.815 1.00 80.44 166 PHE A O 1
ATOM 1325 N N . MET A 1 167 ? -14.131 7.075 17.382 1.00 81.75 167 MET A N 1
ATOM 1326 C CA . MET A 1 167 ? -15.402 7.453 18.004 1.00 81.75 167 MET A CA 1
ATOM 1327 C C . MET A 1 167 ? -15.246 7.730 19.507 1.00 81.75 167 MET A C 1
ATOM 1329 O O . MET A 1 167 ? -15.811 8.702 20.008 1.00 81.75 167 MET A O 1
ATOM 1333 N N . ASP A 1 168 ? -14.425 6.946 20.212 1.00 81.94 168 ASP A N 1
ATOM 1334 C CA . ASP A 1 168 ? -14.103 7.177 21.627 1.00 81.94 168 ASP A CA 1
ATOM 1335 C C . ASP A 1 168 ? -13.286 8.461 21.847 1.00 81.94 168 ASP A C 1
ATOM 1337 O O . ASP A 1 168 ? -13.535 9.220 22.789 1.00 81.94 168 ASP A O 1
ATOM 1341 N N . TRP A 1 169 ? -12.308 8.738 20.979 1.00 84.62 169 TRP A N 1
ATOM 1342 C CA . TRP A 1 169 ? -11.561 9.998 21.007 1.00 84.62 169 TRP A CA 1
ATOM 1343 C C . TRP A 1 169 ? -12.485 11.195 20.760 1.00 84.62 169 TRP A C 1
ATOM 1345 O O . TRP A 1 169 ? -12.428 12.175 21.507 1.00 84.62 169 TRP A O 1
ATOM 1355 N N . TRP A 1 170 ? -13.369 11.091 19.765 1.00 83.31 170 TRP A N 1
ATOM 1356 C CA . TRP A 1 170 ? -14.325 12.133 19.404 1.00 83.31 170 TRP A CA 1
ATOM 1357 C C . TRP A 1 170 ? -15.281 12.438 20.553 1.00 83.31 170 TRP A C 1
ATOM 1359 O O . TRP A 1 170 ? -15.451 13.592 20.938 1.00 83.31 170 TRP A O 1
ATOM 1369 N N . GLU A 1 171 ? -15.833 11.404 21.187 1.00 82.56 171 GLU A N 1
ATOM 1370 C CA . GLU A 1 171 ? -16.702 11.569 22.347 1.00 82.56 171 GLU A CA 1
ATOM 1371 C C . GLU A 1 171 ? -15.983 12.245 23.527 1.00 82.56 171 GLU A C 1
ATOM 1373 O O . GLU A 1 171 ? -16.557 13.104 24.200 1.00 82.56 171 GLU A O 1
ATOM 1378 N N . ASN A 1 172 ? -14.719 11.897 23.777 1.00 83.19 172 ASN A N 1
ATOM 1379 C CA . ASN A 1 172 ? -13.910 12.549 24.807 1.00 83.19 172 ASN A CA 1
ATOM 1380 C C . ASN A 1 172 ? -13.564 14.004 24.467 1.00 83.19 172 ASN A C 1
ATOM 1382 O O . ASN A 1 172 ? -13.345 14.796 25.385 1.00 83.19 172 ASN A O 1
ATOM 1386 N N . LYS A 1 173 ? -13.496 14.355 23.179 1.00 80.81 173 LYS A N 1
ATOM 1387 C CA . LYS A 1 173 ? -13.312 15.730 22.710 1.00 80.81 173 LYS A CA 1
ATOM 1388 C C . LYS A 1 173 ? -14.594 16.548 22.867 1.00 80.81 173 LYS A C 1
ATOM 1390 O O . LYS A 1 173 ? -14.518 17.645 23.392 1.00 80.81 173 LYS A O 1
ATOM 1395 N N . CYS A 1 174 ? -15.760 16.007 22.499 1.00 79.75 174 CYS A N 1
ATOM 1396 C CA . CYS A 1 174 ? -17.052 16.693 22.654 1.00 79.75 174 CYS A CA 1
ATOM 1397 C C . CYS A 1 174 ? -17.480 16.893 24.116 1.00 79.75 174 CYS A C 1
ATOM 1399 O O . CYS A 1 174 ? -18.325 17.738 24.395 1.00 79.75 174 CYS A O 1
ATOM 1401 N N . ARG A 1 175 ? -16.963 16.072 25.037 1.00 76.88 175 ARG A N 1
ATOM 1402 C CA . ARG A 1 175 ? -17.270 16.152 26.473 1.00 76.88 175 ARG A CA 1
ATOM 1403 C C . ARG A 1 175 ? -16.408 17.174 27.224 1.00 76.88 175 ARG A C 1
ATOM 1405 O O . ARG A 1 175 ? -16.764 17.530 28.345 1.00 76.88 175 ARG A O 1
ATOM 1412 N N . ARG A 1 176 ? -15.264 17.566 26.658 1.00 60.69 176 ARG A N 1
ATOM 1413 C CA . ARG A 1 176 ? -14.402 18.627 27.197 1.00 60.69 176 ARG A CA 1
ATOM 1414 C C . ARG A 1 176 ? -14.888 19.988 26.727 1.00 60.69 176 ARG A C 1
ATOM 1416 O O . ARG A 1 176 ? -14.752 20.927 27.537 1.00 60.69 176 ARG A O 1
#

Sequence (176 aa):
MEDSSSKSFLRKQWDEYKEFWADRFPFTDVYSRYIGREQPLPSWSESDVNEFIASDPLKTAREAANIALYGSAIGAITTAGFAWKYSKSLHGSILLILFVSTCWFTSHVPDQIGLTRKAFSTLIFLLGAGLSFVGGAVFGWTFGQEIANHAYQLYRLDTMAAQAKFMDWWENKCRR

Foldseek 3Di:
DPPPVVVVVVVVVVVVVVVVVCVVCVVCVLCVVQPVDPDHQDDDDPVLVVVLVVVDDCVLVVVLQVLLQVLLQCLLCVQLVVLVVVVVDDPPPCCVCCVVPVVPPVVDDDDDDPPPPVNVVVVVVVVSSVVSNVVRNVVSNVVSNVCSCVVSVCVPVDPSVVVSVSVVVSVVVVVD

Secondary structure (DSSP, 8-state):
--HHHHHHHHHHHHHHHHHHHHHH-THHHHHHHHHT-SSPPPPPPHHHHHHHHHHSSTHHHHHHHHHHHHHHHHHHHHHHHHHHHHHHS-TTHHHHHHHHHHHHHTTT--------HHHHHHHHHHHHHHHHHHHHHHHHHHHHHHHHHHHTTGGG--HHHHHHHHHHHHHHHHT-

Organism: Gossypium davidsonii (NCBI:txid34287)

Radius of gyration: 29.42 Å; chains: 1; bounding box: 58×63×77 Å